Protein AF-A0A7I7WKS5-F1 (afdb_monomer_lite)

Radius of gyration: 15.48 Å; chains: 1; bounding box: 34×59×26 Å

Structure (mmCIF, N/CA/C/O backbone):
data_AF-A0A7I7WKS5-F1
#
_entry.id   AF-A0A7I7WKS5-F1
#
loop_
_atom_site.group_PDB
_atom_site.id
_atom_site.type_symbol
_atom_site.label_atom_id
_atom_site.label_alt_id
_atom_site.label_comp_id
_atom_site.label_asym_id
_atom_site.label_entity_id
_atom_site.label_seq_id
_atom_site.pdbx_PDB_ins_code
_atom_site.Cartn_x
_atom_site.Cartn_y
_atom_site.Cartn_z
_atom_site.occupancy
_atom_site.B_iso_or_equiv
_atom_site.auth_seq_id
_atom_site.auth_comp_id
_atom_site.auth_asym_id
_atom_site.auth_atom_id
_atom_site.pdbx_PDB_model_num
ATOM 1 N N . MET A 1 1 ? 18.943 -26.322 -17.137 1.00 43.66 1 MET A N 1
ATOM 2 C CA . MET A 1 1 ? 17.561 -25.824 -16.965 1.00 43.66 1 MET A CA 1
ATOM 3 C C . MET A 1 1 ? 17.623 -24.508 -16.204 1.00 43.66 1 MET A C 1
ATOM 5 O O . MET A 1 1 ? 17.803 -24.556 -14.989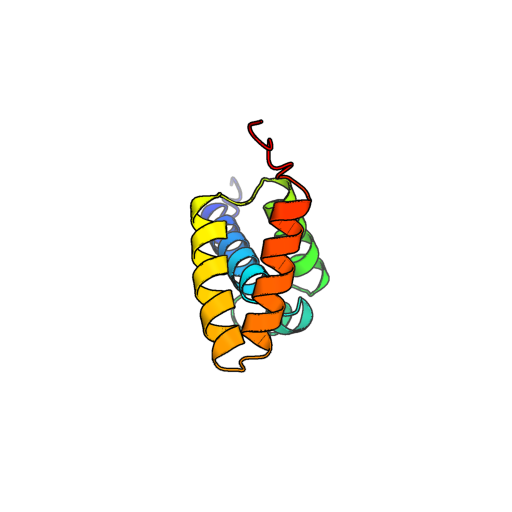 1.00 43.66 1 MET A O 1
ATOM 9 N N . PRO A 1 2 ? 17.585 -23.341 -16.870 1.00 47.03 2 PRO A N 1
ATOM 10 C CA . PRO A 1 2 ? 17.509 -22.083 -16.145 1.00 47.03 2 PRO A CA 1
ATOM 11 C C . PRO A 1 2 ? 16.155 -22.062 -15.434 1.00 47.03 2 PRO A C 1
ATOM 13 O O . PRO A 1 2 ? 15.116 -22.263 -16.061 1.00 47.03 2 PRO A O 1
ATOM 16 N N . ARG A 1 3 ? 16.156 -21.894 -14.109 1.00 53.69 3 ARG A N 1
ATOM 17 C CA . ARG A 1 3 ? 14.924 -21.594 -13.380 1.00 53.69 3 ARG A CA 1
ATOM 18 C C . ARG A 1 3 ? 14.512 -20.199 -13.838 1.00 53.69 3 ARG A C 1
ATOM 20 O O . ARG A 1 3 ? 15.042 -19.222 -13.320 1.00 53.69 3 ARG A O 1
ATOM 27 N N . LEU A 1 4 ? 13.622 -20.132 -14.828 1.00 51.09 4 LEU A N 1
ATOM 28 C CA . LEU A 1 4 ? 12.752 -18.986 -15.087 1.00 51.09 4 LEU A CA 1
ATOM 29 C C . LEU A 1 4 ? 11.927 -18.786 -13.816 1.00 51.09 4 LEU A C 1
ATOM 31 O O . LEU A 1 4 ? 10.796 -19.241 -13.690 1.00 51.09 4 LEU A O 1
ATOM 35 N N . TYR A 1 5 ? 12.570 -18.228 -12.795 1.00 57.00 5 TYR A N 1
ATOM 36 C CA . TYR A 1 5 ? 11.864 -17.644 -11.684 1.00 57.00 5 TYR A CA 1
ATOM 37 C C . TYR A 1 5 ? 11.023 -16.552 -12.325 1.00 57.00 5 TYR A C 1
ATOM 39 O O . TYR A 1 5 ? 11.554 -15.738 -13.075 1.00 57.00 5 TYR A O 1
ATOM 47 N N . ASP A 1 6 ? 9.714 -16.647 -12.152 1.00 77.94 6 ASP A N 1
ATOM 48 C CA . ASP A 1 6 ? 8.739 -15.897 -12.929 1.00 77.94 6 ASP A CA 1
ATOM 49 C C . ASP A 1 6 ? 8.788 -14.416 -12.515 1.00 77.94 6 ASP A C 1
ATOM 51 O O . ASP A 1 6 ? 8.027 -13.941 -11.670 1.00 77.94 6 ASP A O 1
ATOM 55 N N . ASP A 1 7 ? 9.801 -13.702 -13.010 1.00 80.44 7 ASP A N 1
ATOM 56 C CA . ASP A 1 7 ? 10.140 -12.342 -12.597 1.00 80.44 7 ASP A CA 1
ATOM 57 C C . ASP A 1 7 ? 8.993 -11.381 -12.914 1.00 80.44 7 ASP A C 1
ATOM 59 O O . ASP A 1 7 ? 8.728 -10.461 -12.139 1.00 80.44 7 ASP A O 1
ATOM 63 N N . ALA A 1 8 ? 8.237 -11.664 -13.979 1.00 83.00 8 ALA A N 1
ATOM 64 C CA . ALA A 1 8 ? 6.991 -10.982 -14.299 1.00 83.00 8 ALA A CA 1
ATOM 65 C C . ALA A 1 8 ? 5.929 -11.198 -13.207 1.00 83.00 8 ALA A C 1
ATOM 67 O O . ALA A 1 8 ? 5.368 -10.227 -12.692 1.00 83.00 8 ALA A O 1
ATOM 68 N N . ALA A 1 9 ? 5.697 -12.444 -12.777 1.00 85.44 9 ALA A N 1
ATOM 69 C CA . ALA A 1 9 ? 4.762 -12.739 -11.689 1.00 85.44 9 ALA A CA 1
ATOM 70 C C . ALA A 1 9 ? 5.212 -12.114 -10.358 1.00 85.44 9 ALA A C 1
ATOM 72 O O . ALA A 1 9 ? 4.400 -11.601 -9.581 1.00 85.44 9 ALA A O 1
ATOM 73 N N . ARG A 1 10 ? 6.523 -12.096 -10.094 1.00 85.56 10 ARG A N 1
ATOM 74 C CA . ARG A 1 10 ? 7.092 -11.432 -8.918 1.00 85.56 10 ARG A CA 1
ATOM 75 C C . ARG A 1 10 ? 6.885 -9.918 -8.967 1.00 85.56 10 ARG A C 1
ATOM 77 O O . ARG A 1 10 ? 6.501 -9.352 -7.945 1.00 85.56 10 ARG A O 1
ATOM 84 N N . ALA A 1 11 ? 7.123 -9.282 -10.111 1.00 85.94 11 ALA A N 1
ATOM 85 C CA . ALA A 1 11 ? 6.922 -7.848 -10.298 1.00 85.94 11 ALA A CA 1
ATOM 86 C C . ALA A 1 11 ? 5.444 -7.466 -10.140 1.00 85.94 11 ALA A C 1
ATOM 88 O O . ALA A 1 11 ? 5.132 -6.521 -9.417 1.00 85.94 11 ALA A O 1
ATOM 89 N N . ALA A 1 12 ? 4.532 -8.248 -10.724 1.00 87.69 12 ALA A N 1
ATOM 90 C CA . ALA A 1 12 ? 3.092 -8.050 -10.575 1.00 87.69 12 ALA A CA 1
ATOM 91 C C . ALA A 1 12 ? 2.652 -8.151 -9.105 1.00 87.69 12 ALA A C 1
ATOM 93 O O . ALA A 1 12 ? 1.941 -7.277 -8.602 1.00 87.69 12 ALA A O 1
ATOM 94 N N . ARG A 1 13 ? 3.138 -9.170 -8.383 1.00 90.19 13 ARG A N 1
ATOM 95 C CA . ARG A 1 13 ? 2.871 -9.323 -6.948 1.00 90.19 13 ARG A CA 1
ATOM 96 C C . ARG A 1 13 ? 3.419 -8.151 -6.138 1.00 90.19 13 ARG A C 1
ATOM 98 O O . ARG A 1 13 ? 2.717 -7.626 -5.280 1.00 90.19 13 ARG A O 1
ATOM 105 N N . ASP A 1 14 ? 4.656 -7.734 -6.387 1.00 90.69 14 ASP A N 1
ATOM 106 C CA . ASP A 1 14 ? 5.258 -6.600 -5.684 1.00 90.69 14 ASP A CA 1
ATOM 107 C C . ASP A 1 14 ? 4.482 -5.293 -5.941 1.00 90.69 14 ASP A C 1
ATOM 109 O O . ASP A 1 14 ? 4.245 -4.531 -5.002 1.00 90.69 14 ASP A O 1
ATOM 113 N N . ALA A 1 15 ? 4.025 -5.061 -7.176 1.00 88.75 15 ALA A N 1
ATOM 114 C CA . ALA A 1 15 ? 3.189 -3.914 -7.527 1.00 88.75 15 ALA A CA 1
ATOM 115 C C . ALA A 1 15 ? 1.828 -3.956 -6.810 1.00 88.75 15 ALA A C 1
ATOM 117 O O . ALA A 1 15 ? 1.365 -2.937 -6.295 1.00 88.75 15 ALA A O 1
ATOM 118 N N . GLN A 1 16 ? 1.205 -5.135 -6.706 1.00 90.56 16 GLN A N 1
ATOM 119 C CA . GLN A 1 16 ? -0.018 -5.320 -5.921 1.00 90.56 16 GLN A CA 1
ATOM 120 C C . GLN A 1 16 ? 0.215 -5.014 -4.435 1.00 90.56 16 GLN A C 1
ATOM 122 O O . GLN A 1 16 ? -0.585 -4.307 -3.822 1.00 90.56 16 GLN A O 1
ATOM 127 N N . LEU A 1 17 ? 1.319 -5.490 -3.853 1.00 93.19 17 LEU A N 1
ATOM 128 C CA . LEU A 1 17 ? 1.672 -5.195 -2.461 1.00 93.19 17 LEU A CA 1
ATOM 129 C C . LEU A 1 17 ? 1.865 -3.695 -2.237 1.00 93.19 17 LEU A C 1
ATOM 131 O O . LEU A 1 17 ? 1.374 -3.160 -1.244 1.00 93.19 17 LEU A O 1
ATOM 135 N N . LEU A 1 18 ? 2.545 -3.009 -3.158 1.00 91.69 18 LEU A N 1
ATOM 136 C CA . LEU A 1 18 ? 2.721 -1.564 -3.071 1.00 91.69 18 LEU A CA 1
ATOM 137 C C . LEU A 1 18 ? 1.368 -0.843 -3.112 1.00 91.69 18 LEU A C 1
ATOM 139 O O . LEU A 1 18 ? 1.112 -0.002 -2.256 1.00 91.69 18 LEU A O 1
ATOM 143 N N . ARG A 1 19 ? 0.468 -1.215 -4.032 1.00 90.62 19 ARG A N 1
ATOM 144 C CA . ARG A 1 19 ? -0.883 -0.629 -4.114 1.00 90.62 19 ARG A CA 1
ATOM 145 C C . ARG A 1 19 ? -1.675 -0.810 -2.823 1.00 90.62 19 ARG A C 1
ATOM 147 O O . ARG A 1 19 ? -2.248 0.154 -2.331 1.00 90.62 19 ARG A O 1
ATOM 154 N N . LEU A 1 20 ? -1.672 -2.008 -2.239 1.00 91.75 20 LEU A N 1
ATOM 155 C CA . LEU A 1 20 ? -2.371 -2.272 -0.975 1.00 91.75 20 LEU A CA 1
ATOM 156 C C . LEU A 1 20 ? -1.780 -1.470 0.186 1.00 91.75 20 LEU A C 1
ATOM 158 O O . LEU A 1 20 ? -2.513 -0.935 1.017 1.00 91.75 20 LEU A O 1
ATOM 162 N N . TYR A 1 21 ? -0.452 -1.366 0.239 1.00 93.25 21 TYR A N 1
ATOM 163 C CA . TYR A 1 21 ? 0.223 -0.554 1.241 1.00 93.25 21 TYR A CA 1
ATOM 164 C C . TYR A 1 21 ? -0.146 0.930 1.105 1.00 93.25 21 TYR A C 1
ATOM 166 O O . TYR A 1 21 ? -0.465 1.581 2.103 1.00 93.25 21 TYR A O 1
ATOM 174 N N . LEU A 1 22 ? -0.140 1.456 -0.118 1.00 90.25 22 LEU A N 1
ATOM 175 C CA . LEU A 1 22 ? -0.513 2.837 -0.414 1.00 90.25 22 LEU A CA 1
ATOM 176 C C . LEU A 1 22 ? -2.001 3.104 -0.149 1.00 90.25 22 LEU A C 1
ATOM 178 O O . LEU A 1 22 ? -2.341 4.174 0.340 1.00 90.25 22 LEU A O 1
ATOM 182 N N . ALA A 1 23 ? -2.864 2.106 -0.343 1.00 88.50 23 ALA A N 1
ATOM 183 C CA . ALA A 1 23 ? -4.278 2.146 0.028 1.00 88.50 23 ALA A CA 1
ATOM 184 C C . ALA A 1 23 ? -4.531 2.052 1.548 1.00 88.50 23 ALA A C 1
ATOM 186 O O . ALA A 1 23 ? -5.676 2.023 1.975 1.00 88.50 23 ALA A O 1
ATOM 187 N N . GLY A 1 24 ? -3.492 2.007 2.389 1.00 89.06 24 GLY A N 1
ATOM 188 C CA . GLY A 1 24 ? -3.636 2.058 3.849 1.00 89.06 24 GLY A CA 1
ATOM 189 C C . GLY A 1 24 ? -3.662 0.695 4.547 1.00 89.06 24 GLY A C 1
ATOM 190 O O . GLY A 1 24 ? -3.544 0.643 5.773 1.00 89.06 24 GLY A O 1
ATOM 191 N N . HIS A 1 25 ? -3.681 -0.430 3.822 1.00 92.69 25 HIS A N 1
ATOM 192 C CA . HIS A 1 25 ? -3.702 -1.758 4.451 1.00 92.69 25 HIS A CA 1
ATOM 193 C C . HIS A 1 25 ? -2.467 -2.015 5.324 1.00 92.69 25 HIS A C 1
ATOM 195 O O . HIS A 1 25 ? -1.340 -1.646 4.987 1.00 92.69 25 HIS A O 1
ATOM 201 N N . SER A 1 26 ? -2.655 -2.674 6.467 1.00 93.31 26 SER A N 1
ATOM 202 C CA . SER A 1 26 ? -1.539 -3.111 7.310 1.00 93.31 26 SER A CA 1
ATOM 203 C C . SER A 1 26 ? -0.805 -4.301 6.681 1.00 93.31 26 SER A C 1
ATOM 205 O O . SER A 1 26 ? -1.403 -5.108 5.971 1.00 93.31 26 SER A O 1
ATOM 207 N N . TYR A 1 27 ? 0.479 -4.484 7.006 1.00 94.38 27 TYR A N 1
ATOM 208 C CA . TYR A 1 27 ? 1.245 -5.644 6.526 1.00 94.38 27 TYR A CA 1
ATOM 209 C C . TYR A 1 27 ? 0.605 -6.985 6.907 1.00 94.38 27 TYR A C 1
ATOM 211 O O . TYR A 1 27 ? 0.704 -7.952 6.155 1.00 94.38 27 TYR A O 1
ATOM 219 N N . ARG A 1 28 ? -0.075 -7.042 8.060 1.00 94.31 28 ARG A N 1
ATOM 220 C CA . ARG A 1 28 ? -0.805 -8.233 8.507 1.00 94.31 28 ARG A CA 1
ATOM 221 C C . ARG A 1 28 ? -2.033 -8.503 7.639 1.00 94.31 28 ARG A C 1
ATOM 223 O O . ARG A 1 28 ? -2.231 -9.645 7.247 1.00 94.31 28 ARG A O 1
ATOM 230 N N . ALA A 1 2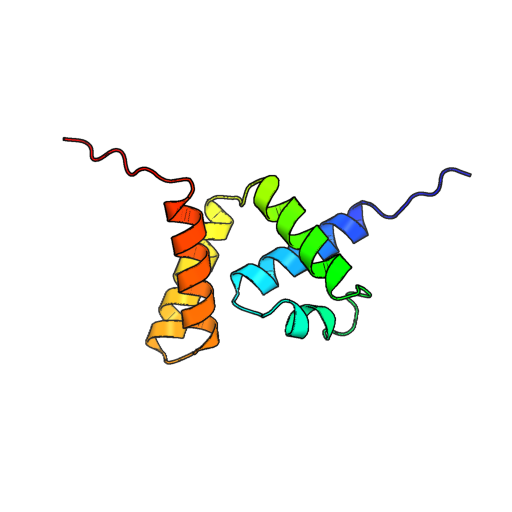9 ? -2.808 -7.467 7.308 1.00 92.69 29 ALA A N 1
ATOM 231 C CA . ALA A 1 29 ? -3.954 -7.593 6.407 1.00 92.69 29 ALA A CA 1
ATOM 232 C C . ALA A 1 29 ? -3.516 -8.023 5.000 1.00 92.69 29 ALA A C 1
ATOM 234 O O . ALA A 1 29 ? -4.136 -8.888 4.394 1.00 92.69 29 ALA A O 1
ATOM 235 N N . MET A 1 30 ? -2.400 -7.477 4.513 1.00 94.06 30 MET A N 1
ATOM 236 C CA . MET A 1 30 ? -1.816 -7.873 3.233 1.00 94.06 30 MET A CA 1
ATOM 237 C C . MET A 1 30 ? -1.367 -9.337 3.249 1.00 94.06 30 MET A C 1
ATOM 239 O O . MET A 1 30 ? -1.725 -10.089 2.356 1.00 94.06 30 MET A O 1
ATOM 243 N N . ALA A 1 31 ? -0.635 -9.777 4.277 1.00 93.31 31 ALA A N 1
ATOM 244 C CA . ALA A 1 31 ? -0.180 -11.167 4.384 1.00 93.31 31 ALA A CA 1
ATOM 245 C C . ALA A 1 31 ? -1.332 -12.184 4.500 1.00 93.31 31 ALA A C 1
ATOM 247 O O . ALA A 1 31 ? -1.143 -13.354 4.185 1.00 93.31 31 ALA A O 1
ATOM 248 N N . ALA A 1 32 ? -2.511 -11.743 4.944 1.00 92.62 32 ALA A N 1
ATOM 249 C CA . ALA A 1 32 ? -3.712 -12.566 5.015 1.00 92.62 32 ALA A CA 1
ATOM 250 C C . ALA A 1 32 ? -4.474 -12.662 3.679 1.00 92.62 32 ALA A C 1
ATOM 252 O O . ALA A 1 32 ? -5.422 -13.441 3.598 1.00 92.62 32 ALA A O 1
ATOM 253 N N . GLN A 1 33 ? -4.103 -11.900 2.639 1.00 88.06 33 GLN A N 1
ATOM 254 C CA . GLN A 1 33 ? -4.819 -11.984 1.368 1.00 88.06 33 GLN A CA 1
ATOM 255 C C . GLN A 1 33 ? -4.543 -13.317 0.655 1.00 88.06 33 GLN A C 1
ATOM 257 O O . GLN A 1 33 ? -3.378 -13.676 0.430 1.00 88.06 33 GLN A O 1
ATOM 262 N N . PRO A 1 34 ? -5.602 -14.029 0.231 1.00 83.38 34 PRO A N 1
ATOM 263 C CA . PRO A 1 34 ? -5.450 -15.227 -0.575 1.00 83.38 34 PRO A CA 1
ATOM 264 C C . PRO A 1 34 ? -4.767 -14.885 -1.908 1.00 83.38 34 PRO A C 1
ATOM 266 O O . PRO A 1 34 ? -5.029 -13.850 -2.514 1.00 83.38 34 PRO A O 1
ATOM 269 N N . GLY A 1 35 ? -3.856 -15.752 -2.351 1.00 81.19 35 GLY A N 1
ATOM 270 C CA . GLY A 1 35 ? -3.158 -15.612 -3.635 1.00 81.19 35 GLY A CA 1
ATOM 271 C C . GLY A 1 35 ? -1.824 -14.853 -3.605 1.00 81.19 35 GLY A C 1
ATOM 272 O O . GLY A 1 35 ? -1.039 -15.011 -4.534 1.00 81.19 35 GLY A O 1
ATOM 273 N N . LEU A 1 36 ? -1.486 -14.107 -2.541 1.00 82.62 36 LEU A N 1
ATOM 274 C CA . LEU A 1 36 ? -0.156 -13.470 -2.443 1.00 82.62 36 LEU A CA 1
ATOM 275 C C . LEU A 1 36 ? 0.959 -14.475 -2.113 1.00 82.62 36 LEU A C 1
ATOM 277 O O . LEU A 1 36 ? 2.098 -14.304 -2.556 1.00 82.62 36 LEU A O 1
ATOM 281 N N . GLY A 1 37 ? 0.643 -15.512 -1.327 1.00 83.94 37 GLY A N 1
ATOM 282 C CA . GLY A 1 37 ? 1.578 -16.591 -0.985 1.00 83.94 37 GLY A CA 1
ATOM 283 C C . GLY A 1 37 ? 2.837 -16.116 -0.248 1.00 83.94 37 GLY A C 1
ATOM 284 O O . GLY A 1 37 ? 3.905 -16.707 -0.405 1.00 83.94 37 GLY A O 1
ATOM 285 N N . LEU A 1 38 ? 2.747 -15.020 0.513 1.00 88.25 38 LEU A N 1
ATOM 286 C CA . LEU A 1 38 ? 3.872 -14.428 1.237 1.00 88.25 38 LEU A CA 1
ATOM 287 C C . LEU A 1 38 ? 3.630 -14.425 2.742 1.00 88.25 38 LEU A C 1
ATOM 289 O O . LEU A 1 38 ? 2.555 -14.077 3.221 1.00 88.25 38 LEU A O 1
ATOM 293 N N . SER A 1 39 ? 4.688 -14.716 3.498 1.00 93.38 39 SER A N 1
ATOM 294 C CA . SER A 1 39 ? 4.704 -14.456 4.935 1.00 93.38 39 SER A CA 1
ATOM 295 C C . SER A 1 39 ? 4.696 -12.952 5.221 1.00 93.38 39 SER A C 1
ATOM 297 O O . SER A 1 39 ? 5.107 -12.141 4.386 1.00 93.38 39 SER A O 1
ATOM 299 N N . LE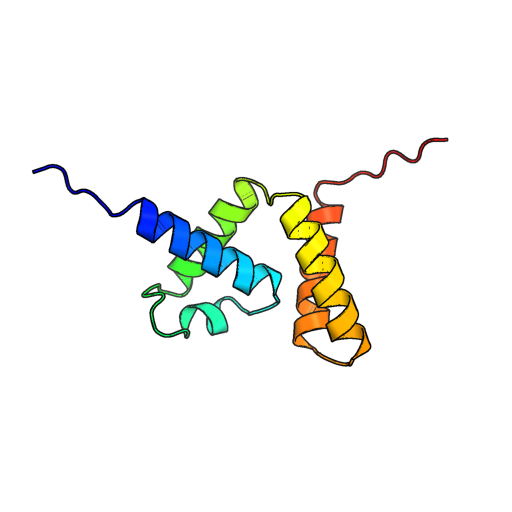U A 1 40 ? 4.332 -12.573 6.449 1.00 94.38 40 LEU A N 1
ATOM 300 C CA . LEU A 1 40 ? 4.388 -11.183 6.912 1.00 94.38 40 LEU A CA 1
ATOM 301 C C . LEU A 1 40 ? 5.758 -10.534 6.651 1.00 94.38 40 LEU A C 1
ATOM 303 O O . LEU A 1 40 ? 5.843 -9.426 6.124 1.00 94.38 40 LEU A O 1
ATOM 307 N N . ARG A 1 41 ? 6.849 -11.247 6.961 1.00 95.06 41 ARG A N 1
ATOM 308 C CA . ARG A 1 41 ? 8.217 -10.765 6.712 1.00 95.06 41 ARG A CA 1
ATOM 309 C C . ARG A 1 41 ? 8.496 -10.589 5.216 1.00 95.06 41 ARG A C 1
ATOM 311 O O . ARG A 1 41 ? 9.182 -9.641 4.834 1.00 95.06 41 ARG A O 1
ATOM 318 N N . GLY A 1 42 ? 7.959 -11.478 4.378 1.00 94.00 42 GLY A N 1
ATOM 319 C CA . GLY A 1 42 ? 8.042 -11.387 2.920 1.00 94.00 42 GLY A CA 1
ATOM 320 C C . GLY A 1 42 ? 7.345 -10.141 2.379 1.00 94.00 42 GLY A C 1
ATOM 321 O O . GLY A 1 42 ? 7.947 -9.402 1.601 1.00 94.00 42 GLY A O 1
ATOM 322 N N . VAL A 1 43 ? 6.133 -9.862 2.866 1.00 94.88 43 VAL A N 1
ATOM 323 C CA . VAL A 1 43 ? 5.373 -8.648 2.540 1.00 94.88 43 VAL A CA 1
ATOM 324 C C . VAL A 1 43 ? 6.160 -7.391 2.909 1.00 94.88 43 VAL A C 1
ATOM 326 O O . VAL A 1 43 ? 6.379 -6.536 2.054 1.00 94.88 43 VAL A O 1
ATOM 329 N N . VAL A 1 44 ? 6.662 -7.300 4.147 1.00 94.94 44 VAL A N 1
ATOM 330 C CA . VAL A 1 44 ? 7.449 -6.138 4.600 1.00 94.94 44 VAL A CA 1
ATOM 331 C C . VAL A 1 44 ? 8.677 -5.923 3.713 1.00 94.94 44 VAL A C 1
ATOM 333 O O . VAL A 1 44 ? 8.956 -4.798 3.299 1.00 94.94 44 VAL A O 1
ATOM 336 N N . LYS A 1 45 ? 9.413 -6.995 3.389 1.00 94.38 45 LYS A N 1
ATOM 337 C CA . LYS A 1 45 ? 10.613 -6.909 2.545 1.00 94.38 45 LYS A CA 1
ATOM 338 C C . LYS A 1 45 ? 10.281 -6.462 1.118 1.00 94.38 45 LYS A C 1
ATOM 340 O O . LYS A 1 45 ? 11.043 -5.693 0.538 1.00 94.38 45 LYS A O 1
ATOM 345 N N . ALA A 1 46 ? 9.182 -6.953 0.549 1.00 92.94 46 ALA A N 1
ATOM 346 C CA . ALA A 1 46 ? 8.743 -6.583 -0.793 1.00 92.94 46 ALA A CA 1
ATOM 347 C C . ALA A 1 46 ? 8.319 -5.112 -0.863 1.00 92.94 46 ALA A C 1
ATOM 349 O O . ALA A 1 46 ? 8.823 -4.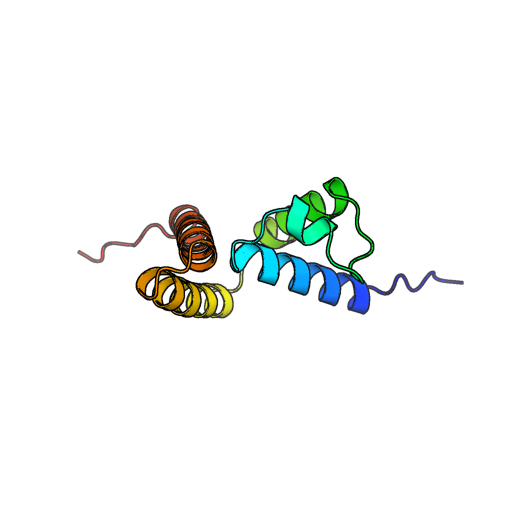383 -1.712 1.00 92.94 46 ALA A O 1
ATOM 350 N N . VAL A 1 47 ? 7.495 -4.652 0.084 1.00 93.06 47 VAL A N 1
ATOM 351 C CA . VAL A 1 47 ? 7.061 -3.249 0.143 1.00 93.06 47 VAL A CA 1
ATOM 352 C C . VAL A 1 47 ? 8.252 -2.315 0.341 1.00 93.06 47 VAL A C 1
ATOM 354 O O . VAL A 1 47 ? 8.400 -1.362 -0.410 1.00 93.06 47 VAL A O 1
ATOM 357 N N . ARG A 1 48 ? 9.158 -2.605 1.286 1.00 91.75 48 ARG A N 1
ATOM 358 C CA . ARG A 1 48 ? 10.355 -1.771 1.500 1.00 91.75 48 ARG A CA 1
ATOM 359 C C . ARG A 1 48 ? 11.246 -1.684 0.265 1.00 91.75 48 ARG A C 1
ATOM 361 O O . ARG A 1 48 ? 11.775 -0.617 -0.012 1.00 91.75 48 ARG A O 1
ATOM 368 N N . ARG A 1 49 ? 11.402 -2.786 -0.477 1.00 89.44 49 ARG A N 1
ATOM 369 C CA . ARG A 1 49 ? 12.145 -2.790 -1.745 1.00 89.44 49 ARG A CA 1
ATOM 370 C C . ARG A 1 49 ? 11.495 -1.861 -2.771 1.00 89.44 49 ARG A C 1
ATOM 372 O O . ARG A 1 49 ? 12.210 -1.104 -3.407 1.00 89.44 49 ARG A O 1
ATOM 379 N N . GLN A 1 50 ? 10.171 -1.910 -2.905 1.00 89.88 50 GLN A N 1
ATOM 380 C CA . GLN A 1 50 ? 9.424 -1.048 -3.826 1.00 89.88 50 GLN A CA 1
ATOM 381 C C . GLN A 1 50 ? 9.495 0.429 -3.415 1.00 89.88 50 GLN A C 1
ATOM 383 O O . GLN A 1 50 ? 9.756 1.282 -4.247 1.00 89.88 50 GLN A O 1
ATOM 388 N N . LEU A 1 51 ? 9.363 0.733 -2.121 1.00 88.56 51 LEU A N 1
ATOM 389 C CA . LEU A 1 51 ? 9.517 2.102 -1.621 1.00 88.56 51 LEU A CA 1
ATOM 390 C C . LEU A 1 51 ? 10.935 2.646 -1.851 1.00 88.56 51 LEU A C 1
ATOM 392 O O . LEU A 1 51 ? 11.085 3.799 -2.234 1.00 88.56 51 LEU A O 1
ATOM 396 N N . ALA A 1 52 ? 11.967 1.818 -1.657 1.00 86.88 52 ALA A N 1
ATOM 397 C CA . ALA A 1 52 ? 13.355 2.200 -1.919 1.00 86.88 52 ALA A CA 1
ATOM 398 C C . ALA A 1 52 ? 13.662 2.375 -3.416 1.00 86.88 52 ALA A C 1
ATOM 400 O O . ALA A 1 52 ? 14.541 3.155 -3.763 1.00 86.88 52 ALA A O 1
ATOM 401 N N . ALA A 1 53 ? 12.945 1.665 -4.293 1.00 85.75 53 ALA A N 1
ATOM 402 C CA . ALA A 1 53 ? 13.030 1.853 -5.742 1.00 85.75 53 ALA A CA 1
ATOM 403 C C . ALA A 1 53 ? 12.355 3.154 -6.218 1.00 85.75 53 ALA A C 1
ATOM 405 O O . ALA A 1 53 ? 12.535 3.545 -7.367 1.00 85.75 53 ALA A O 1
ATOM 406 N N . GLY A 1 54 ? 11.612 3.825 -5.334 1.00 84.12 54 GLY A N 1
ATOM 407 C CA . GLY A 1 54 ? 10.834 5.012 -5.647 1.00 84.12 54 GLY A CA 1
ATOM 408 C C . GLY A 1 54 ? 9.408 4.665 -6.063 1.00 84.12 54 GLY A C 1
ATOM 409 O O . GLY A 1 54 ? 9.138 3.652 -6.708 1.00 84.12 54 GLY A O 1
ATOM 410 N N . VAL A 1 55 ? 8.476 5.528 -5.668 1.00 83.69 55 VAL A N 1
ATOM 411 C CA . VAL A 1 55 ? 7.089 5.467 -6.129 1.00 83.69 55 VAL A CA 1
ATOM 412 C C . VAL A 1 55 ? 6.946 6.458 -7.271 1.00 83.69 55 VAL A C 1
ATOM 414 O O . VAL A 1 55 ? 7.313 7.622 -7.125 1.00 83.69 55 VAL A O 1
ATOM 417 N N . ASP A 1 56 ? 6.406 5.993 -8.392 1.00 82.56 56 ASP A N 1
ATOM 418 C CA . ASP A 1 56 ? 6.072 6.852 -9.524 1.00 82.56 56 ASP A CA 1
ATOM 419 C C . ASP A 1 56 ? 5.158 8.020 -9.075 1.00 82.56 56 ASP A C 1
ATOM 421 O O . ASP A 1 56 ? 4.124 7.770 -8.437 1.00 82.56 56 ASP A O 1
ATOM 425 N N . PRO A 1 57 ? 5.503 9.285 -9.390 1.00 79.75 57 PRO A N 1
ATOM 426 C CA . PRO A 1 57 ? 4.721 10.449 -8.982 1.00 79.75 57 PRO A CA 1
ATOM 427 C C . PRO A 1 57 ? 3.255 10.386 -9.417 1.00 79.75 57 PRO A C 1
ATOM 429 O O . PRO A 1 57 ? 2.379 10.726 -8.625 1.00 79.75 57 PRO A O 1
ATOM 432 N N . ALA A 1 58 ? 2.961 9.895 -10.628 1.00 83.25 58 ALA A N 1
ATOM 433 C CA . ALA A 1 58 ? 1.581 9.802 -11.108 1.00 83.25 58 ALA A CA 1
ATOM 434 C C . ALA A 1 58 ? 0.759 8.823 -10.254 1.00 83.25 58 ALA A C 1
ATOM 436 O O . ALA A 1 58 ? -0.377 9.115 -9.866 1.00 83.25 58 ALA A O 1
ATOM 437 N N . THR A 1 59 ? 1.363 7.693 -9.881 1.00 83.88 59 THR A N 1
ATOM 438 C CA . THR A 1 59 ? 0.778 6.738 -8.932 1.00 83.88 59 THR A CA 1
ATOM 439 C C . THR A 1 59 ? 0.545 7.379 -7.561 1.00 83.88 59 THR A C 1
ATOM 441 O O . THR A 1 59 ? -0.536 7.223 -6.990 1.00 83.88 59 THR A O 1
ATOM 444 N N . ALA A 1 60 ? 1.515 8.130 -7.032 1.00 84.25 60 ALA A N 1
ATOM 445 C CA . ALA A 1 60 ? 1.379 8.804 -5.741 1.00 84.25 60 ALA A CA 1
ATOM 446 C C . ALA A 1 60 ? 0.237 9.838 -5.742 1.00 84.25 60 ALA A C 1
ATOM 448 O O . ALA A 1 60 ? -0.591 9.833 -4.828 1.00 84.25 60 ALA A O 1
ATOM 449 N N . THR A 1 61 ? 0.132 10.666 -6.786 1.00 85.19 61 THR A N 1
ATOM 450 C CA . THR A 1 61 ? -0.949 11.651 -6.951 1.00 85.19 61 THR A CA 1
ATOM 451 C C . THR A 1 61 ? -2.320 10.983 -7.051 1.00 85.19 61 THR A C 1
ATOM 453 O O . THR A 1 61 ? -3.269 11.417 -6.394 1.00 85.19 61 THR A O 1
ATOM 456 N N . ALA A 1 62 ? -2.437 9.898 -7.824 1.00 86.62 62 ALA A N 1
ATOM 457 C CA . ALA A 1 62 ? -3.693 9.165 -7.964 1.00 86.62 62 ALA A CA 1
ATOM 458 C C . ALA A 1 62 ? -4.154 8.555 -6.629 1.00 86.62 62 ALA A C 1
ATOM 460 O O . ALA A 1 62 ? -5.326 8.679 -6.260 1.00 86.62 62 ALA A O 1
ATOM 461 N N . VAL A 1 63 ? -3.231 7.943 -5.873 1.00 88.31 63 VAL A N 1
ATOM 462 C CA . VAL A 1 63 ? -3.535 7.408 -4.538 1.00 88.31 63 VAL A CA 1
ATOM 463 C C . VAL A 1 63 ? -3.918 8.535 -3.584 1.00 88.31 63 VAL A C 1
ATOM 465 O O . VAL A 1 63 ? -4.900 8.384 -2.863 1.00 88.31 63 VAL A O 1
ATOM 468 N N . PHE A 1 64 ? -3.204 9.665 -3.590 1.00 88.69 64 PHE A N 1
ATOM 469 C CA . PHE A 1 64 ? -3.538 10.814 -2.747 1.00 88.69 64 PHE A CA 1
ATOM 470 C C . PHE A 1 64 ? -4.978 11.286 -2.982 1.00 88.69 64 PHE A C 1
ATOM 472 O O . PHE A 1 64 ? -5.751 11.396 -2.033 1.00 88.69 64 PHE A O 1
ATOM 479 N N . ALA A 1 65 ? -5.370 11.502 -4.241 1.00 88.81 65 ALA A N 1
ATOM 480 C CA . ALA A 1 65 ? -6.707 11.983 -4.585 1.00 88.81 65 ALA A CA 1
ATOM 481 C C . ALA A 1 65 ? -7.820 10.988 -4.206 1.00 88.81 65 ALA A C 1
ATOM 483 O O . ALA A 1 65 ? -8.921 11.390 -3.823 1.00 88.81 65 ALA A O 1
ATOM 484 N N . ALA A 1 66 ? -7.565 9.682 -4.321 1.00 89.38 66 ALA A N 1
ATOM 485 C CA . ALA A 1 66 ? -8.500 8.651 -3.871 1.00 89.38 66 ALA A CA 1
ATOM 486 C C . ALA A 1 66 ? -8.594 8.596 -2.336 1.00 89.38 66 ALA A C 1
ATOM 488 O O . ALA A 1 66 ? -9.693 8.603 -1.788 1.00 89.38 66 ALA A O 1
ATOM 489 N N . ALA A 1 67 ? -7.449 8.605 -1.650 1.00 90.19 67 ALA A N 1
ATOM 490 C CA . ALA A 1 67 ? -7.362 8.556 -0.194 1.00 90.19 67 ALA A CA 1
ATOM 491 C C . ALA A 1 67 ? -7.989 9.785 0.473 1.00 90.19 67 ALA A C 1
ATOM 493 O O . ALA A 1 67 ? -8.665 9.649 1.488 1.00 90.19 67 ALA A O 1
ATOM 494 N N . TYR A 1 68 ? -7.793 10.971 -0.108 1.00 90.12 68 TYR A N 1
ATOM 495 C CA . TYR A 1 68 ? -8.385 12.214 0.375 1.00 90.12 68 TYR A CA 1
ATOM 496 C C . TYR A 1 68 ? -9.913 12.164 0.324 1.00 90.12 68 TYR A C 1
ATOM 498 O O . TYR A 1 68 ? -10.558 12.413 1.336 1.00 90.12 68 TYR A O 1
ATOM 506 N N . ARG A 1 69 ? -10.487 11.761 -0.819 1.00 92.19 69 ARG A N 1
ATOM 507 C CA . ARG A 1 69 ? -11.945 11.607 -0.964 1.00 92.19 69 ARG A CA 1
ATOM 508 C C . ARG A 1 69 ? -12.508 10.608 0.044 1.00 92.19 69 ARG A C 1
ATOM 510 O O . ARG A 1 69 ? -13.397 10.962 0.803 1.00 92.19 69 ARG A O 1
ATOM 517 N N . ALA A 1 70 ? -11.909 9.421 0.131 1.00 90.06 70 ALA A N 1
ATOM 518 C CA . ALA A 1 70 ? -12.325 8.403 1.093 1.00 90.06 70 ALA A CA 1
ATOM 519 C C . ALA A 1 70 ? -12.244 8.908 2.549 1.00 90.06 70 ALA A C 1
ATOM 521 O O . ALA A 1 70 ? -13.149 8.667 3.340 1.00 90.06 70 ALA A O 1
ATOM 522 N N . ALA A 1 71 ? -11.198 9.663 2.905 1.00 90.19 71 ALA A N 1
ATOM 523 C CA . ALA A 1 71 ? -11.081 10.265 4.231 1.00 90.19 71 ALA A CA 1
ATOM 524 C C . ALA A 1 71 ? -12.172 11.317 4.504 1.00 90.19 71 ALA A C 1
ATOM 526 O O . ALA A 1 71 ? -12.702 11.356 5.614 1.00 90.19 71 ALA A O 1
ATOM 527 N N . CYS A 1 72 ? -12.526 12.143 3.513 1.00 92.62 72 CYS A N 1
ATOM 528 C CA . CYS A 1 72 ? -13.645 13.087 3.609 1.00 92.62 72 CYS A CA 1
ATOM 529 C C . CYS A 1 72 ? -14.992 12.375 3.796 1.00 92.62 72 CYS A C 1
ATOM 531 O O . CYS A 1 72 ? -15.835 12.874 4.536 1.00 92.62 72 CYS A O 1
ATOM 533 N N . ASP A 1 73 ? -15.154 11.191 3.204 1.00 93.75 73 ASP A N 1
ATOM 534 C CA . ASP A 1 73 ? -16.339 10.338 3.360 1.00 93.75 73 ASP A CA 1
ATOM 535 C C . ASP A 1 73 ? -16.352 9.558 4.695 1.00 93.75 73 ASP A C 1
ATOM 537 O O . ASP A 1 73 ? -17.275 8.791 4.970 1.00 93.75 73 ASP A O 1
ATOM 541 N N . GLY A 1 74 ? -15.334 9.740 5.545 1.00 90.88 74 GLY A N 1
ATOM 542 C CA . GLY A 1 74 ? -15.220 9.088 6.851 1.00 90.88 74 GLY A CA 1
ATOM 543 C C . GLY A 1 74 ? -14.572 7.699 6.828 1.00 90.88 74 GLY A C 1
ATOM 544 O O . GLY A 1 74 ? -14.559 7.017 7.855 1.00 90.88 74 GLY A O 1
ATOM 545 N N . ASP A 1 75 ? -13.994 7.269 5.703 1.00 92.31 75 ASP A N 1
ATOM 546 C CA . ASP A 1 75 ? -13.265 6.003 5.620 1.00 92.31 75 ASP A CA 1
ATOM 547 C C . ASP A 1 75 ? -11.910 6.093 6.343 1.00 92.31 75 ASP A C 1
ATOM 549 O O . ASP A 1 75 ? -10.971 6.795 5.944 1.00 92.31 75 ASP A O 1
ATOM 553 N N . LEU A 1 76 ? -11.785 5.310 7.415 1.00 90.44 76 LEU A N 1
ATOM 554 C CA . LEU A 1 76 ? -10.568 5.195 8.214 1.00 90.44 76 LEU A CA 1
ATOM 555 C C . LEU A 1 76 ? -9.387 4.634 7.412 1.00 90.44 76 LEU A C 1
ATOM 557 O O . LEU A 1 76 ? -8.237 4.995 7.689 1.00 90.44 76 LEU A O 1
ATOM 561 N N . LEU A 1 77 ? -9.647 3.760 6.436 1.00 89.19 77 LEU A N 1
ATOM 562 C CA . LEU A 1 77 ? -8.621 3.215 5.551 1.00 89.19 77 LEU A CA 1
ATOM 563 C C . LEU A 1 77 ? -8.091 4.318 4.625 1.00 89.19 77 LEU A C 1
ATOM 565 O O . LEU A 1 77 ? -6.875 4.502 4.529 1.00 89.19 77 LEU A O 1
ATOM 569 N N . GLY A 1 78 ? -8.992 5.131 4.063 1.00 86.25 78 GLY A N 1
ATOM 570 C CA . GLY A 1 78 ? -8.667 6.356 3.328 1.00 86.25 78 GLY A CA 1
ATOM 571 C C . GLY A 1 78 ? -7.807 7.330 4.140 1.00 86.25 78 GLY A C 1
ATOM 572 O O . GLY A 1 78 ? -6.757 7.777 3.677 1.00 86.25 78 GLY A O 1
ATOM 573 N N . ALA A 1 79 ? -8.157 7.579 5.404 1.00 89.38 79 ALA A N 1
ATOM 574 C CA . ALA A 1 79 ? -7.364 8.436 6.293 1.00 89.38 79 ALA A CA 1
ATOM 575 C C . ALA A 1 79 ? -5.964 7.864 6.615 1.00 89.38 79 ALA A C 1
ATOM 577 O O . ALA A 1 79 ? -5.006 8.608 6.854 1.00 89.38 79 ALA A O 1
ATOM 578 N N . GLN A 1 80 ? -5.808 6.537 6.658 1.00 91.25 80 GLN A N 1
ATOM 579 C CA . GLN A 1 80 ? -4.493 5.899 6.803 1.00 91.25 80 GLN A CA 1
ATOM 580 C C . GLN A 1 80 ? -3.666 5.991 5.520 1.00 91.25 80 GLN A C 1
ATOM 582 O O . GLN A 1 80 ? -2.472 6.293 5.594 1.00 91.25 80 GLN A O 1
ATOM 587 N N . ALA A 1 81 ? -4.289 5.759 4.364 1.00 89.12 81 ALA A N 1
ATOM 588 C CA . ALA A 1 81 ? -3.669 5.927 3.056 1.00 89.12 81 ALA A CA 1
ATOM 589 C C . ALA A 1 81 ? -3.137 7.356 2.884 1.00 89.12 81 ALA A C 1
ATOM 591 O O . ALA A 1 81 ? -1.963 7.547 2.567 1.00 89.12 81 ALA A O 1
ATOM 592 N N . LEU A 1 82 ? -3.961 8.355 3.220 1.00 89.56 82 LEU A N 1
ATOM 593 C CA . LEU A 1 82 ? -3.614 9.769 3.110 1.00 89.56 82 LEU A CA 1
ATOM 594 C C . LEU A 1 82 ? -2.360 10.108 3.926 1.00 89.56 82 LEU A C 1
ATOM 596 O O . LEU A 1 82 ? -1.428 10.696 3.387 1.00 89.56 82 LEU A O 1
ATOM 600 N N . ARG A 1 83 ? -2.291 9.658 5.189 1.00 88.19 83 ARG A N 1
ATOM 601 C CA . ARG A 1 83 ? -1.117 9.842 6.066 1.00 88.19 83 ARG A CA 1
ATOM 602 C C . ARG A 1 83 ? 0.159 9.202 5.520 1.00 88.19 83 ARG A C 1
ATOM 604 O O . ARG A 1 83 ? 1.245 9.737 5.715 1.00 88.19 83 ARG A O 1
ATOM 611 N N . ARG A 1 84 ? 0.056 8.044 4.861 1.00 88.06 84 ARG A N 1
ATOM 612 C CA . ARG A 1 84 ? 1.225 7.366 4.277 1.00 88.06 84 ARG A CA 1
ATOM 613 C C . ARG A 1 84 ? 1.738 8.095 3.049 1.00 88.06 84 ARG A C 1
ATOM 615 O O . ARG A 1 84 ? 2.944 8.276 2.924 1.00 88.06 84 ARG A O 1
ATOM 622 N N . VAL A 1 85 ? 0.842 8.516 2.162 1.00 86.31 85 VAL A N 1
ATOM 623 C CA . VAL A 1 85 ? 1.237 9.210 0.932 1.00 86.31 85 VAL A CA 1
ATOM 624 C C . VAL A 1 85 ? 1.828 10.584 1.245 1.00 86.31 85 VAL A C 1
ATOM 626 O O . VAL A 1 85 ? 2.856 10.936 0.673 1.00 86.31 85 VAL A O 1
ATOM 629 N N . THR A 1 86 ? 1.273 11.326 2.209 1.00 85.81 86 THR A N 1
ATOM 630 C CA . THR A 1 86 ? 1.877 12.594 2.653 1.00 85.81 86 THR A CA 1
ATOM 631 C C . THR A 1 86 ? 3.231 12.397 3.329 1.00 85.81 86 THR A C 1
ATOM 633 O O . THR A 1 86 ? 4.134 13.192 3.090 1.00 85.81 86 THR A O 1
ATOM 636 N N . ALA A 1 87 ? 3.429 11.325 4.104 1.00 83.88 87 ALA A N 1
ATOM 637 C CA . ALA A 1 87 ? 4.741 11.004 4.673 1.00 83.88 87 ALA A CA 1
ATOM 638 C C . ALA A 1 87 ? 5.786 10.662 3.594 1.00 83.88 87 ALA A C 1
ATOM 640 O O . ALA A 1 87 ? 6.946 11.053 3.717 1.00 83.88 87 ALA A O 1
ATOM 641 N N . LEU A 1 88 ? 5.380 9.970 2.523 1.00 80.69 88 LEU A N 1
ATOM 642 C CA . LEU A 1 88 ? 6.247 9.694 1.373 1.00 80.69 88 LEU A CA 1
ATOM 643 C C . LEU A 1 88 ? 6.615 10.981 0.626 1.00 80.69 88 LEU A C 1
ATOM 645 O O . LEU A 1 88 ? 7.783 11.169 0.298 1.00 80.69 88 LEU A O 1
ATOM 649 N N . ALA A 1 89 ? 5.652 11.886 0.433 1.00 71.69 89 ALA A N 1
ATOM 650 C CA . ALA A 1 89 ? 5.899 13.201 -0.152 1.00 71.69 89 ALA A CA 1
ATOM 651 C C . ALA A 1 89 ? 6.843 14.039 0.727 1.00 71.69 89 ALA A C 1
ATOM 653 O O . ALA A 1 89 ? 7.849 14.530 0.238 1.00 71.69 89 ALA A O 1
ATOM 654 N N . GLY A 1 90 ? 6.608 14.126 2.039 1.00 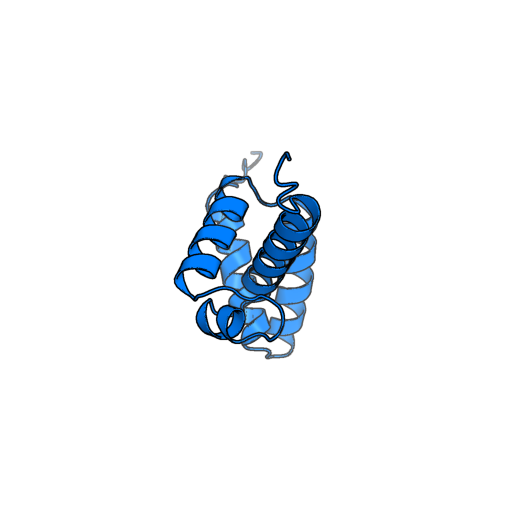62.59 90 GLY A N 1
ATOM 655 C CA . GLY A 1 90 ? 7.460 14.896 2.957 1.00 62.59 90 GLY A CA 1
ATOM 656 C C . GLY A 1 90 ? 8.883 14.346 3.120 1.00 62.59 90 GLY A C 1
ATOM 657 O O . GLY A 1 90 ? 9.779 15.079 3.524 1.00 62.59 90 GLY A O 1
ATOM 658 N N . SER A 1 91 ? 9.113 13.075 2.775 1.00 59.81 91 SER A N 1
ATOM 659 C CA . SER A 1 91 ? 10.441 12.443 2.816 1.00 59.81 91 SER A CA 1
ATOM 660 C C . SER A 1 91 ? 11.258 12.652 1.529 1.00 59.81 91 SER A C 1
ATOM 662 O O . SER A 1 91 ? 12.436 12.305 1.508 1.00 59.81 91 SER A O 1
ATOM 664 N N . GLY A 1 92 ? 10.656 13.198 0.462 1.00 48.94 92 GLY A N 1
ATOM 665 C CA . GLY A 1 92 ? 11.301 13.395 -0.847 1.00 48.94 92 GLY A CA 1
ATOM 666 C C . GLY A 1 92 ? 10.903 14.673 -1.600 1.00 48.94 92 GLY A C 1
ATOM 667 O O . GLY A 1 92 ? 11.337 14.869 -2.728 1.00 48.94 92 GLY A O 1
ATOM 668 N N . MET A 1 93 ? 10.095 15.544 -0.999 1.00 42.25 93 MET A N 1
ATOM 669 C CA . MET A 1 93 ? 9.602 16.787 -1.584 1.00 42.25 93 MET A CA 1
ATOM 670 C C . MET A 1 93 ? 9.874 17.900 -0.569 1.00 42.25 93 MET A C 1
ATOM 672 O O . MET A 1 93 ? 9.031 18.227 0.261 1.00 42.25 93 MET A O 1
ATOM 676 N N . GLN A 1 94 ? 11.089 18.452 -0.599 1.00 34.88 94 GLN A N 1
ATOM 677 C CA . GLN A 1 94 ? 11.262 19.846 -0.196 1.00 34.88 94 GLN A CA 1
ATOM 678 C C . GLN A 1 94 ? 10.453 20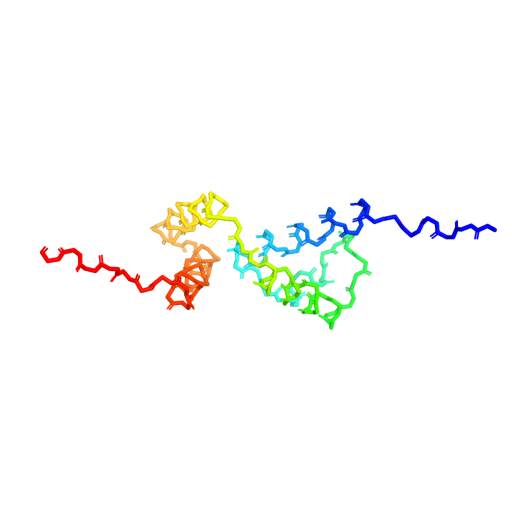.644 -1.226 1.00 34.88 94 GLN A C 1
ATOM 680 O O . GLN A 1 94 ? 10.798 20.579 -2.409 1.00 34.88 94 GLN A O 1
ATOM 685 N N . PRO A 1 95 ? 9.350 21.318 -0.861 1.00 40.62 95 PRO A N 1
ATOM 686 C CA . PRO A 1 95 ? 8.794 22.306 -1.760 1.00 40.62 95 PRO A CA 1
ATOM 687 C C . PRO A 1 95 ? 9.869 23.384 -1.889 1.00 40.62 95 PRO A C 1
ATOM 689 O O . PRO A 1 95 ? 10.167 24.072 -0.912 1.00 40.62 95 PRO A O 1
ATOM 692 N N . GLU A 1 96 ? 10.487 23.516 -3.063 1.00 39.00 96 GLU A N 1
ATOM 693 C CA . GLU A 1 96 ? 11.089 24.794 -3.417 1.00 39.00 96 GLU A CA 1
ATOM 694 C C . GLU A 1 96 ? 9.948 25.805 -3.378 1.00 39.00 96 GLU A C 1
ATOM 696 O O . GLU A 1 96 ? 9.103 25.889 -4.270 1.00 39.00 96 GLU A O 1
ATOM 701 N N . VAL A 1 97 ? 9.867 26.503 -2.249 1.00 41.94 97 VAL A N 1
ATOM 702 C CA . VAL A 1 97 ? 9.121 27.738 -2.116 1.00 41.94 97 VAL A CA 1
ATOM 703 C C . VAL A 1 97 ? 9.800 28.692 -3.085 1.00 41.94 97 VAL A C 1
ATOM 705 O O . VAL A 1 97 ? 10.846 29.262 -2.780 1.00 41.94 97 VAL A O 1
ATOM 708 N N . VAL A 1 98 ? 9.239 28.795 -4.287 1.00 42.03 98 VAL A N 1
ATOM 709 C CA . VAL A 1 98 ? 9.593 29.843 -5.237 1.00 42.03 98 VAL A CA 1
ATOM 710 C C . VAL A 1 98 ? 9.190 31.154 -4.565 1.00 42.03 98 VAL A C 1
ATOM 712 O O . VAL A 1 98 ? 8.000 31.443 -4.429 1.00 42.03 98 VAL A O 1
ATOM 715 N N . SER A 1 99 ? 10.196 31.851 -4.028 1.00 41.69 99 SER A N 1
ATOM 716 C CA . SER A 1 99 ? 10.101 33.258 -3.617 1.00 41.69 99 SER A CA 1
ATOM 717 C C . SER A 1 99 ? 9.932 34.158 -4.832 1.00 41.69 99 SER A C 1
ATOM 719 O O . SER A 1 99 ? 10.492 33.808 -5.896 1.00 41.69 99 SER A O 1
#

Secondary structure (DSSP, 8-state):
------HHHHHHHHHHHHHHHHTT--HHHHHTSTT----HHHHHHHHHHHHHT---HHHHHHHHHHHHHHHHTT-HHHHHHHHHHHHHHHTT-------

Organism: Mycolicibacterium gadium (NCBI:txid1794)

pLDDT: mean 82.38, std 15.78, range [34.88, 95.06]

Foldseek 3Di:
DPPPPVVVVVVVLLVVLLLCVLLQDDLVRVCPDPPSPDDSVRSVVSNVVVVVVPDDPVSLVVSLVVLVVCVVVVNPSSVNSNVVSVVSCVVPDPPPPPD

Sequence (99 aa):
MPRLYDDAARAARDAQLLRLYLAGHSYRAMAAQPGLGLSLRGVVKAVRRQLAAGVDPATATAVFAAAYRAACDGDLLGAQALRRVTALAGSGMQPEVVS